Protein AF-A0A7C6B071-F1 (afdb_monomer_lite)

Sequence (32 aa):
RKNFIRIVPGDRVRVEISPYDPGKGRITYRER

Secondary structure (DSSP, 8-state):
--------TT--EEEEEPTT-TT-EEEEEE--

pLDDT: mean 75.29, std 7.01, range [57.81, 83.75]

Radius of gyration: 10.57 Å; chains: 1; bounding box: 24×14×25 Å

Foldseek 3Di:
DDPPPDDDPPWDFDWDADPVCNPDTDTDDTDD

Structure (mmCIF, N/CA/C/O backbone):
data_AF-A0A7C6B071-F1
#
_entry.id   AF-A0A7C6B071-F1
#
loop_
_atom_site.group_PDB
_atom_site.id
_atom_site.type_symbol
_atom_site.label_atom_id
_atom_s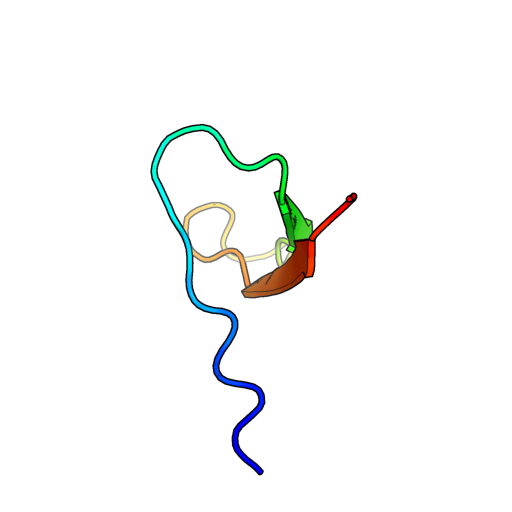ite.label_alt_id
_atom_site.label_comp_id
_atom_site.label_asym_id
_atom_site.label_entity_id
_atom_site.label_seq_id
_atom_site.pdbx_PDB_ins_code
_atom_site.Cartn_x
_atom_site.Cartn_y
_atom_site.Cartn_z
_atom_site.occupancy
_atom_site.B_iso_or_equiv
_atom_site.auth_seq_id
_atom_site.a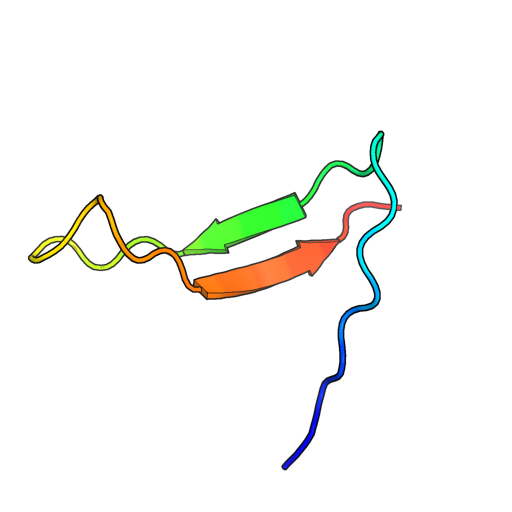uth_comp_id
_atom_site.auth_asym_id
_atom_site.auth_atom_id
_atom_site.pdbx_PDB_model_num
ATOM 1 N N . ARG A 1 1 ? 7.007 -0.115 14.709 1.00 58.78 1 ARG A N 1
ATOM 2 C CA . ARG A 1 1 ? 6.662 -1.475 14.215 1.00 58.78 1 ARG A CA 1
ATOM 3 C C . ARG A 1 1 ? 5.221 -1.764 14.610 1.00 58.78 1 ARG A C 1
ATOM 5 O O . ARG A 1 1 ? 4.925 -1.582 15.780 1.00 58.78 1 ARG A O 1
ATOM 12 N N . LYS A 1 2 ? 4.414 -2.263 13.658 1.00 57.81 2 LYS A N 1
ATOM 13 C CA . LYS A 1 2 ? 3.035 -2.780 13.806 1.00 57.81 2 LYS A CA 1
ATOM 14 C C . LYS A 1 2 ? 1.894 -1.745 13.836 1.00 57.81 2 LYS A C 1
ATOM 16 O O . LYS A 1 2 ? 1.153 -1.658 14.805 1.00 57.81 2 LYS A O 1
ATOM 21 N N . ASN A 1 3 ? 1.682 -1.051 12.716 1.00 64.31 3 ASN A N 1
ATOM 22 C CA . ASN A 1 3 ? 0.394 -0.404 12.443 1.00 64.31 3 ASN A CA 1
ATOM 23 C C . ASN A 1 3 ? -0.512 -1.456 11.790 1.00 64.31 3 ASN A C 1
ATOM 25 O O . ASN A 1 3 ? -0.502 -1.619 10.572 1.00 64.31 3 ASN A O 1
ATOM 29 N N . PHE A 1 4 ? -1.222 -2.236 12.603 1.00 65.31 4 PHE A N 1
ATOM 30 C CA . PHE A 1 4 ? -2.216 -3.183 12.101 1.00 65.31 4 PHE A CA 1
ATOM 31 C C . PHE A 1 4 ? -3.486 -2.417 11.734 1.00 65.31 4 PHE A C 1
ATOM 33 O O . PHE A 1 4 ? -4.368 -2.219 12.568 1.00 65.31 4 PHE A O 1
ATOM 40 N N . ILE A 1 5 ? -3.569 -1.956 10.488 1.00 71.06 5 ILE A N 1
ATOM 41 C CA . ILE A 1 5 ? -4.814 -1.412 9.947 1.00 71.06 5 ILE A CA 1
ATOM 42 C C . ILE A 1 5 ? -5.760 -2.603 9.759 1.00 71.06 5 ILE A C 1
ATOM 44 O O . ILE A 1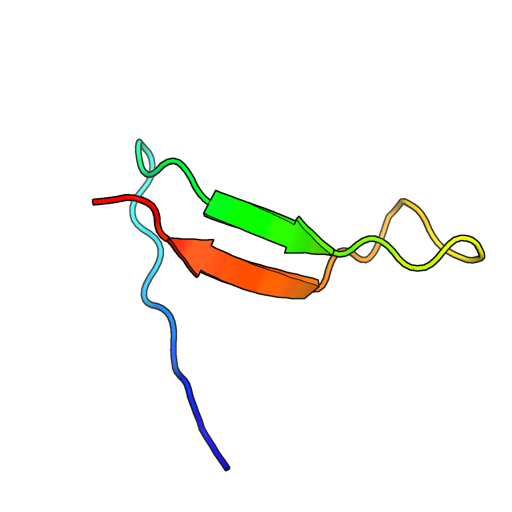 5 ? -5.535 -3.452 8.898 1.00 71.06 5 ILE A O 1
ATOM 48 N N . ARG A 1 6 ? -6.785 -2.707 10.612 1.00 74.62 6 ARG A N 1
ATOM 49 C CA . ARG A 1 6 ? -7.823 -3.738 10.500 1.00 74.62 6 ARG A CA 1
ATOM 50 C C . ARG A 1 6 ? -8.803 -3.311 9.408 1.00 74.62 6 ARG A C 1
ATOM 52 O O . ARG A 1 6 ? -9.459 -2.283 9.550 1.00 74.62 6 ARG A O 1
ATOM 59 N N . ILE A 1 7 ? -8.860 -4.081 8.326 1.00 74.38 7 ILE A N 1
ATOM 60 C CA . ILE A 1 7 ? -9.688 -3.790 7.150 1.00 74.38 7 ILE A CA 1
ATOM 61 C C . ILE A 1 7 ? -10.996 -4.565 7.279 1.00 74.38 7 ILE A C 1
ATOM 63 O O . ILE A 1 7 ? -10.977 -5.774 7.518 1.00 74.38 7 ILE A O 1
ATOM 67 N N . VAL A 1 8 ? -12.118 -3.866 7.122 1.00 82.12 8 VAL A N 1
ATOM 68 C CA . VAL A 1 8 ? -13.453 -4.458 6.992 1.00 82.12 8 VAL A CA 1
ATOM 69 C C . VAL A 1 8 ? -13.925 -4.235 5.547 1.00 82.12 8 VAL A C 1
ATOM 71 O O . VAL A 1 8 ? -13.678 -3.158 4.996 1.00 82.12 8 VAL A O 1
ATOM 74 N N . PRO A 1 9 ? -14.568 -5.221 4.892 1.00 78.62 9 PRO A N 1
ATOM 75 C CA . PRO A 1 9 ? -15.145 -5.019 3.564 1.00 78.62 9 PRO A CA 1
ATOM 76 C C . PRO A 1 9 ? -16.168 -3.873 3.604 1.00 78.62 9 PRO A C 1
ATOM 78 O O . PRO A 1 9 ? -17.154 -3.947 4.332 1.00 78.62 9 PRO A O 1
ATOM 81 N N . GLY A 1 10 ? -15.902 -2.804 2.848 1.00 81.44 10 GLY A N 1
ATOM 82 C CA . GLY A 1 10 ? -16.686 -1.560 2.848 1.00 81.44 10 GLY A CA 1
ATOM 83 C C . GLY A 1 10 ? -15.878 -0.307 3.205 1.00 81.44 10 GLY A C 1
ATOM 84 O O . GLY A 1 10 ? -16.322 0.805 2.926 1.00 81.44 10 GLY A O 1
ATOM 85 N N . ASP A 1 11 ? -14.673 -0.467 3.756 1.00 82.62 11 ASP A N 1
ATOM 86 C CA . ASP A 1 11 ? -13.808 0.661 4.099 1.00 82.62 11 ASP A CA 1
ATOM 87 C C . ASP A 1 11 ? -13.092 1.246 2.876 1.00 82.62 11 ASP A C 1
ATOM 89 O O . ASP A 1 11 ? -12.484 0.526 2.079 1.00 82.62 11 ASP A O 1
ATOM 93 N N . ARG A 1 12 ? -13.088 2.580 2.769 1.00 80.00 12 ARG A N 1
ATOM 94 C CA .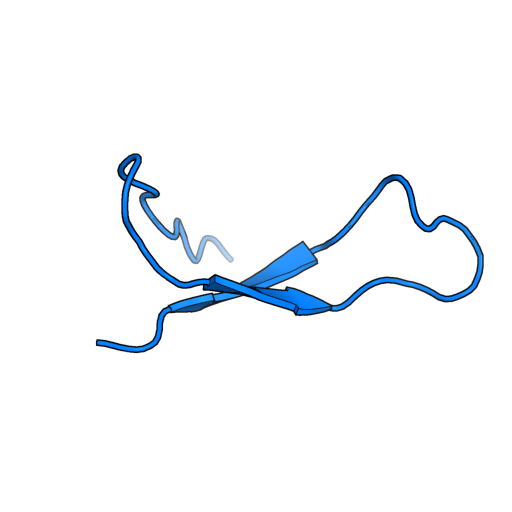 ARG A 1 12 ? -12.244 3.296 1.807 1.00 80.00 12 ARG A CA 1
ATOM 95 C C . ARG A 1 12 ? -10.832 3.430 2.369 1.00 80.00 12 ARG A C 1
ATOM 97 O O . ARG A 1 12 ? -10.602 4.087 3.386 1.00 80.00 12 ARG A O 1
ATOM 104 N N . VAL A 1 13 ? -9.879 2.797 1.694 1.00 81.12 13 VAL A N 1
ATOM 105 C CA . VAL A 1 13 ? -8.462 2.821 2.068 1.00 81.12 13 VAL A CA 1
ATOM 106 C C . VAL A 1 13 ? -7.629 3.475 0.973 1.00 81.12 13 VAL A C 1
ATOM 108 O O . VAL A 1 13 ? -7.860 3.256 -0.215 1.00 81.12 13 VAL A O 1
ATOM 111 N N . ARG A 1 14 ? -6.641 4.275 1.378 1.00 83.31 14 ARG A N 1
ATOM 112 C CA . ARG A 1 14 ? -5.621 4.809 0.477 1.00 83.31 14 ARG A CA 1
ATOM 113 C C . ARG A 1 14 ? -4.470 3.816 0.383 1.00 83.31 14 ARG A C 1
ATOM 115 O O . ARG A 1 14 ? -3.915 3.383 1.398 1.00 83.31 14 ARG A O 1
ATOM 1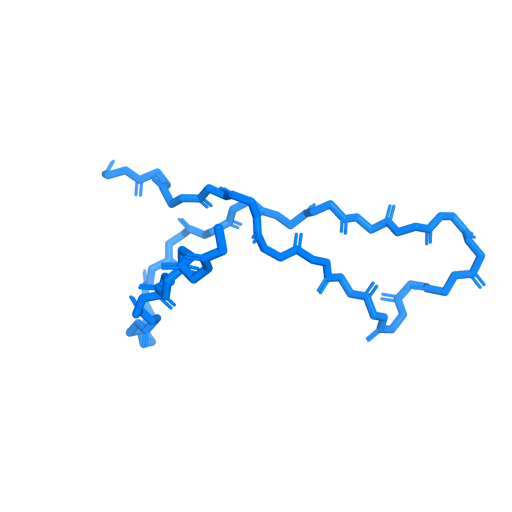22 N N . VAL A 1 15 ? -4.139 3.464 -0.852 1.00 83.75 15 VAL A N 1
ATOM 123 C CA . VAL A 1 15 ? -3.079 2.521 -1.194 1.00 83.75 15 VAL A CA 1
ATOM 124 C C . VAL A 1 15 ? -1.973 3.285 -1.903 1.00 83.75 15 VAL A C 1
ATOM 126 O O . VAL A 1 15 ? -2.228 3.969 -2.890 1.00 83.75 15 VAL A O 1
ATOM 129 N N . GLU A 1 16 ? -0.746 3.151 -1.418 1.00 81.81 16 GLU A N 1
ATOM 130 C CA . GLU A 1 16 ? 0.443 3.558 -2.156 1.00 81.81 16 GLU A CA 1
ATOM 131 C C . GLU A 1 16 ? 0.927 2.376 -2.988 1.00 81.81 16 GLU A C 1
ATOM 133 O O . GLU A 1 16 ? 1.234 1.302 -2.462 1.00 81.81 16 GLU A O 1
ATOM 138 N N . ILE A 1 17 ? 0.972 2.566 -4.300 1.00 81.56 17 ILE A N 1
ATOM 139 C CA . ILE A 1 17 ? 1.469 1.570 -5.242 1.00 81.56 17 ILE A CA 1
ATOM 140 C C . ILE A 1 17 ? 2.892 1.958 -5.622 1.00 81.56 17 ILE A C 1
ATOM 142 O O . ILE A 1 17 ? 3.167 3.113 -5.944 1.00 81.56 17 ILE A O 1
ATOM 146 N N . SER A 1 18 ? 3.803 0.987 -5.581 1.00 81.06 18 SER A N 1
ATOM 147 C CA . SER A 1 18 ? 5.143 1.194 -6.121 1.00 81.06 18 SER A CA 1
ATOM 148 C C . SER A 1 18 ? 5.094 1.089 -7.649 1.00 81.06 18 SER A C 1
ATOM 150 O O . SER A 1 18 ? 4.480 0.155 -8.164 1.00 81.06 18 SER A O 1
ATOM 152 N N . PRO A 1 19 ? 5.757 1.994 -8.388 1.00 77.88 19 PRO A N 1
ATOM 153 C CA . PRO A 1 19 ? 5.657 2.068 -9.850 1.00 77.88 19 PRO A CA 1
ATOM 154 C C . PRO A 1 19 ? 6.189 0.821 -10.572 1.00 77.88 19 PRO A C 1
ATOM 156 O O . PRO A 1 19 ? 5.900 0.624 -11.746 1.00 77.88 19 PRO A O 1
ATOM 159 N N . TYR A 1 20 ? 6.947 -0.023 -9.872 1.00 80.88 20 TYR A N 1
ATOM 160 C CA . TYR A 1 20 ? 7.545 -1.243 -10.409 1.00 80.88 20 TYR A CA 1
ATOM 161 C C . TYR A 1 20 ? 6.633 -2.471 -10.304 1.00 80.88 20 TYR A C 1
ATOM 163 O O . TYR A 1 20 ? 6.798 -3.401 -11.082 1.00 80.88 20 TYR A O 1
ATOM 171 N N . ASP A 1 21 ? 5.662 -2.467 -9.382 1.00 73.56 21 ASP A N 1
ATOM 172 C CA . ASP A 1 21 ? 4.786 -3.613 -9.118 1.00 73.56 21 ASP A CA 1
ATOM 173 C C . ASP A 1 21 ? 3.365 -3.145 -8.748 1.00 73.56 21 ASP A C 1
ATOM 175 O O . ASP A 1 21 ? 3.020 -3.043 -7.563 1.00 73.56 21 ASP A O 1
ATOM 179 N N . PRO A 1 22 ? 2.486 -2.906 -9.739 1.00 73.25 22 PRO A N 1
ATOM 180 C CA . PRO A 1 22 ? 1.108 -2.490 -9.481 1.00 73.25 22 PRO A CA 1
ATOM 181 C C . PRO A 1 22 ? 0.271 -3.542 -8.737 1.00 73.25 22 PRO A C 1
ATOM 183 O O . PRO A 1 22 ? -0.753 -3.210 -8.147 1.00 73.25 22 PRO A O 1
ATOM 186 N N . GLY A 1 23 ? 0.719 -4.803 -8.711 1.00 76.31 23 GLY A N 1
ATOM 187 C CA . GLY A 1 23 ? 0.059 -5.886 -7.978 1.00 76.31 23 GLY A CA 1
ATOM 188 C C . GLY A 1 23 ? 0.290 -5.871 -6.462 1.00 76.31 23 GLY A C 1
ATOM 189 O O . GLY A 1 23 ? -0.407 -6.579 -5.738 1.00 76.31 23 GLY A O 1
ATOM 190 N N . LYS A 1 24 ? 1.253 -5.085 -5.957 1.00 73.06 24 LYS A N 1
ATOM 191 C CA . LYS A 1 24 ? 1.580 -5.001 -4.525 1.00 73.06 24 LYS A CA 1
ATOM 192 C C . LYS A 1 24 ? 1.477 -3.558 -4.045 1.00 73.06 24 LYS A C 1
ATOM 194 O O . LYS A 1 24 ? 2.444 -2.803 -4.036 1.00 73.06 24 LYS A O 1
ATOM 199 N N . GLY A 1 25 ? 0.276 -3.188 -3.616 1.00 78.19 25 GLY A N 1
ATOM 200 C CA . GLY A 1 25 ? 0.019 -1.916 -2.954 1.00 78.19 25 GLY A CA 1
ATOM 201 C C . GLY A 1 25 ? 0.212 -2.006 -1.440 1.00 78.19 25 GLY A C 1
ATOM 202 O O . GLY A 1 25 ? -0.182 -2.987 -0.807 1.00 78.19 25 GLY A O 1
ATOM 203 N N . ARG A 1 26 ? 0.793 -0.969 -0.836 1.00 80.38 26 ARG A N 1
ATOM 204 C CA . ARG A 1 26 ? 0.864 -0.807 0.619 1.00 80.38 26 ARG A CA 1
ATOM 205 C C . ARG A 1 26 ? -0.256 0.122 1.073 1.00 80.38 26 ARG A C 1
ATOM 207 O O . ARG A 1 26 ? -0.315 1.276 0.667 1.00 80.38 26 ARG A O 1
ATOM 214 N N . ILE A 1 27 ? -1.124 -0.361 1.955 1.00 78.75 27 ILE A N 1
ATOM 215 C CA . ILE A 1 27 ? -2.180 0.466 2.552 1.00 78.75 27 ILE A CA 1
ATOM 216 C C . ILE A 1 27 ? -1.561 1.354 3.633 1.00 78.75 27 ILE A C 1
ATOM 218 O O . ILE A 1 27 ? -0.976 0.849 4.595 1.00 78.75 27 I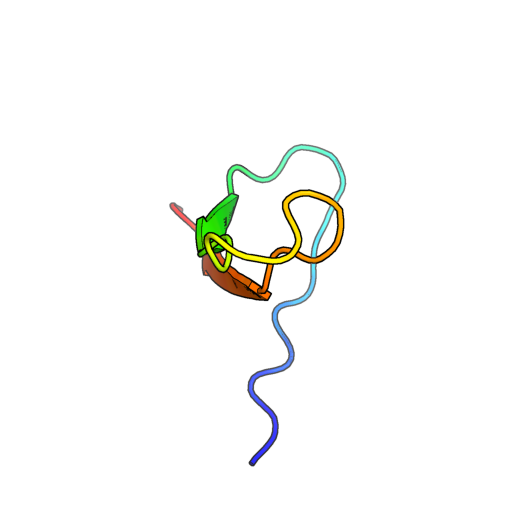LE A O 1
ATOM 222 N N . THR A 1 28 ? -1.679 2.671 3.470 1.00 75.75 28 THR A N 1
ATOM 223 C CA . THR A 1 28 ? -1.108 3.667 4.392 1.00 75.75 28 THR A CA 1
ATOM 224 C C . THR A 1 28 ? -2.159 4.343 5.263 1.00 75.75 28 THR A C 1
ATOM 226 O O . THR A 1 28 ? -1.851 4.679 6.407 1.00 75.75 28 THR A O 1
ATOM 229 N N . TYR A 1 29 ? -3.396 4.507 4.783 1.00 71.44 29 TYR A N 1
ATOM 230 C CA . TYR A 1 29 ? -4.419 5.253 5.519 1.00 71.44 29 TYR A CA 1
ATOM 231 C C . TYR A 1 29 ? -5.846 4.757 5.256 1.00 71.44 29 TYR A C 1
ATOM 233 O O . TYR A 1 29 ? -6.162 4.289 4.164 1.00 71.44 29 TYR A O 1
ATOM 241 N N . ARG A 1 30 ? -6.717 4.903 6.259 1.00 74.38 30 ARG A N 1
ATOM 242 C CA . ARG A 1 30 ? -8.169 4.723 6.147 1.00 74.38 30 ARG A CA 1
ATOM 243 C C . ARG A 1 30 ? -8.827 6.087 6.323 1.00 74.38 30 ARG A C 1
ATOM 245 O O . ARG A 1 30 ? -8.639 6.713 7.363 1.00 74.38 30 ARG A O 1
ATOM 252 N N . GLU A 1 31 ? -9.588 6.523 5.324 1.00 67.81 31 GLU A N 1
ATOM 253 C CA . GLU A 1 31 ? -10.471 7.685 5.462 1.00 67.81 31 GLU A CA 1
ATOM 254 C C . GLU A 1 31 ? -11.648 7.257 6.354 1.00 67.81 31 GLU A C 1
ATOM 256 O O . GLU A 1 31 ? -12.239 6.198 6.128 1.00 67.81 31 GLU A O 1
ATOM 261 N N . ARG A 1 32 ? -11.898 7.999 7.438 1.00 63.84 32 ARG A N 1
ATOM 262 C CA . ARG A 1 32 ? -13.069 7.777 8.300 1.00 63.84 32 ARG A CA 1
ATOM 263 C C . ARG A 1 32 ? -14.345 8.176 7.579 1.00 63.84 32 ARG A C 1
ATOM 265 O O . ARG A 1 32 ? -14.298 9.193 6.855 1.00 63.84 32 ARG A O 1
#